Protein AF-A0A7C3EB49-F1 (afdb_monomer)

Mean predicted aligned error: 18.33 Å

Secondary structure (DSSP, 8-state):
--------S---SSS--------------------------PPP--------------HHHHHHHHHH-EEEEETTSS-EEEE-TTSEEEEE-SS-EEEEEEEE-TTS-EEEEEE------PPPTT-----PPPPPPPEEEEEEEEEEETTEEEEE-TTT--EEEEEEP-

Structure (mmCIF, N/CA/C/O backbone):
data_AF-A0A7C3EB49-F1
#
_entry.id   AF-A0A7C3EB49-F1
#
loop_
_atom_site.group_PDB
_atom_site.id
_atom_site.type_symbol
_atom_site.label_atom_id
_atom_site.label_alt_id
_atom_site.label_comp_id
_atom_site.label_asym_id
_atom_site.label_entity_id
_atom_site.label_seq_id
_atom_site.pdbx_PDB_ins_code
_atom_site.Cartn_x
_atom_site.Cartn_y
_atom_site.Cartn_z
_atom_site.occupancy
_atom_site.B_iso_or_equiv
_atom_site.auth_seq_id
_atom_site.auth_comp_id
_atom_site.auth_asym_id
_atom_site.auth_atom_id
_atom_site.pdbx_PDB_model_num
ATOM 1 N N . MET A 1 1 ? -45.582 32.082 -0.709 1.00 40.25 1 MET A N 1
ATOM 2 C CA . MET A 1 1 ? -46.425 31.626 0.420 1.00 40.25 1 MET A CA 1
ATOM 3 C C . MET A 1 1 ? -45.966 30.210 0.756 1.00 40.25 1 MET A C 1
ATOM 5 O O . MET A 1 1 ? -46.090 29.347 -0.095 1.00 40.25 1 MET A O 1
ATOM 9 N N . ILE A 1 2 ? -45.042 30.057 1.713 1.00 38.47 2 ILE A N 1
ATOM 10 C CA . ILE A 1 2 ? -45.310 29.710 3.130 1.00 38.47 2 ILE A CA 1
ATOM 11 C C . ILE A 1 2 ? -46.054 28.364 3.190 1.00 38.47 2 ILE A C 1
ATOM 13 O O . ILE A 1 2 ? -47.211 28.296 2.808 1.00 38.47 2 ILE A O 1
ATOM 17 N N . SER A 1 3 ? -45.332 27.259 3.393 1.00 40.34 3 SER A N 1
ATOM 18 C CA . SER A 1 3 ? -44.980 26.668 4.701 1.00 40.34 3 SER A CA 1
ATOM 19 C C . SER A 1 3 ? -46.144 25.889 5.315 1.00 40.34 3 SER A C 1
ATOM 21 O O . SER A 1 3 ? -47.193 26.472 5.549 1.00 40.34 3 SER A O 1
ATOM 23 N N . CYS A 1 4 ? -45.920 24.590 5.552 1.00 50.38 4 CYS A N 1
ATOM 24 C CA . CYS A 1 4 ? -46.442 23.760 6.653 1.00 50.38 4 CYS A CA 1
ATOM 25 C C . CYS A 1 4 ? -46.019 22.300 6.375 1.00 50.38 4 CYS A C 1
ATOM 27 O O . CYS A 1 4 ? -46.587 21.628 5.526 1.00 50.38 4 CYS A O 1
ATOM 29 N N . TRP A 1 5 ? -44.856 21.859 6.860 1.00 45.06 5 TRP A N 1
AT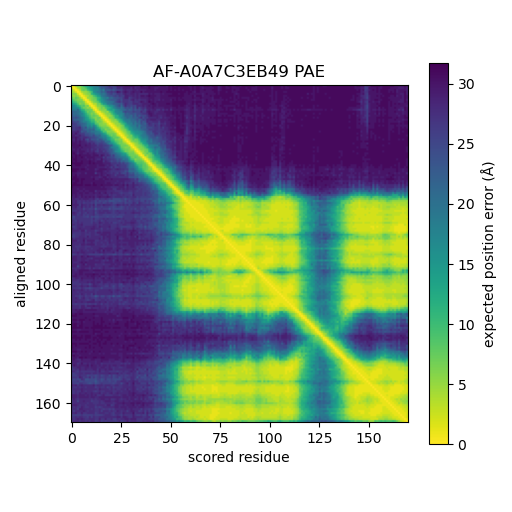OM 30 C CA . TRP A 1 5 ? -44.691 21.175 8.154 1.00 45.06 5 TRP A CA 1
ATOM 31 C C . TRP A 1 5 ? -45.423 19.829 8.270 1.00 45.06 5 TRP A C 1
ATOM 33 O O . TRP A 1 5 ? -46.631 19.789 8.476 1.00 45.06 5 TRP A O 1
ATOM 43 N N . ARG A 1 6 ? -44.641 18.740 8.293 1.00 50.28 6 ARG A N 1
ATOM 44 C CA . ARG A 1 6 ? -44.509 17.792 9.424 1.00 50.28 6 ARG A CA 1
ATOM 45 C C . ARG A 1 6 ? -43.397 16.787 9.064 1.00 50.28 6 ARG A C 1
ATOM 47 O O . ARG A 1 6 ? -43.504 16.126 8.046 1.00 50.28 6 ARG A O 1
ATOM 54 N N . HIS A 1 7 ? -42.202 16.837 9.659 1.00 46.53 7 HIS A N 1
ATOM 55 C CA . HIS A 1 7 ? -41.823 16.511 11.045 1.00 46.53 7 HIS A CA 1
ATOM 56 C C . HIS A 1 7 ? -41.870 14.991 11.296 1.00 46.53 7 HIS A C 1
ATOM 58 O O . HIS A 1 7 ? -42.899 14.376 11.032 1.00 46.53 7 HIS A O 1
ATOM 64 N N . TRP A 1 8 ? -40.780 14.480 11.893 1.00 47.88 8 TRP A N 1
ATOM 65 C CA . TRP A 1 8 ? -40.519 13.152 12.490 1.00 47.88 8 TRP A CA 1
ATOM 66 C C . TRP A 1 8 ? -39.494 12.261 11.758 1.00 47.88 8 TRP A C 1
ATOM 68 O O . TRP A 1 8 ? -39.527 12.120 10.545 1.00 47.88 8 TRP A O 1
ATOM 78 N N . ILE A 1 9 ? -38.629 11.630 12.571 1.00 55.31 9 ILE A N 1
ATOM 79 C CA . ILE A 1 9 ? -37.433 10.800 12.290 1.00 55.31 9 ILE A CA 1
ATOM 80 C C . ILE A 1 9 ? -36.141 11.642 12.234 1.00 55.31 9 ILE A C 1
ATOM 82 O O . ILE A 1 9 ? -35.824 12.254 11.229 1.00 55.31 9 ILE A O 1
ATOM 86 N N . GLY A 1 10 ? -35.306 11.740 13.265 1.00 42.97 10 GLY A N 1
ATOM 87 C CA . GLY A 1 10 ? -35.242 11.034 14.538 1.00 42.97 10 GLY A CA 1
ATOM 88 C C . GLY A 1 10 ? -33.899 11.371 15.191 1.00 42.97 10 GLY A C 1
ATOM 89 O O . GLY A 1 10 ? -32.851 10.901 14.757 1.00 42.97 10 GLY A O 1
ATOM 90 N N . TYR A 1 11 ? -33.944 12.212 16.224 1.00 51.38 11 TYR A N 1
ATOM 91 C CA . TYR A 1 11 ? -32.846 12.488 17.148 1.00 51.38 11 TYR A CA 1
ATOM 92 C C . TYR A 1 11 ? -32.380 11.180 17.805 1.00 51.38 11 TYR A C 1
ATOM 94 O O . TYR A 1 11 ? -33.099 10.623 18.632 1.00 51.38 11 TYR A O 1
ATOM 102 N N . ARG A 1 12 ? -31.192 10.674 17.452 1.00 48.53 12 ARG A N 1
ATOM 103 C CA . ARG A 1 12 ? -30.616 9.475 18.092 1.00 48.53 12 ARG A CA 1
ATOM 104 C C . ARG A 1 12 ? -29.119 9.527 18.386 1.00 48.53 12 ARG A C 1
ATOM 106 O O . ARG A 1 12 ? -28.546 8.474 18.616 1.00 48.53 12 ARG A O 1
ATOM 113 N N . TRP A 1 13 ? -28.488 10.702 18.435 1.00 41.47 13 TRP A N 1
ATOM 114 C CA . TRP A 1 13 ? -27.074 10.802 18.834 1.00 41.47 13 TRP A CA 1
ATOM 115 C C . TRP A 1 13 ? -26.763 12.103 19.579 1.00 41.47 13 TRP A C 1
ATOM 117 O O . TRP A 1 13 ? -25.909 12.881 19.174 1.00 41.47 13 TRP A O 1
ATOM 127 N N . VAL A 1 14 ? -27.463 12.345 20.685 1.00 43.44 14 VAL A N 1
ATOM 128 C CA . VAL A 1 14 ? -26.968 13.224 21.752 1.00 43.44 14 VAL A CA 1
ATOM 129 C C . VAL A 1 14 ? -27.236 12.502 23.069 1.00 43.44 14 VAL A C 1
ATOM 131 O O . VAL A 1 14 ? -28.322 11.963 23.251 1.00 43.44 14 VAL A O 1
ATOM 134 N N . ALA A 1 15 ? -26.241 12.509 23.957 1.00 45.81 15 ALA A N 1
ATOM 135 C CA . ALA A 1 15 ? -26.250 11.978 25.325 1.00 45.81 15 ALA A CA 1
ATOM 136 C C . ALA A 1 15 ? -25.960 10.473 25.498 1.00 45.81 15 ALA A C 1
ATOM 138 O O . ALA A 1 15 ? -26.852 9.672 25.758 1.00 45.81 15 ALA A O 1
ATOM 139 N N . SER A 1 16 ? -24.674 10.106 25.448 1.00 43.66 16 SER A N 1
ATOM 140 C CA . SER A 1 16 ? -24.056 9.171 26.413 1.00 43.66 16 SER A CA 1
ATOM 141 C C . SER A 1 16 ? -22.572 8.984 26.105 1.00 43.66 16 SER A C 1
ATOM 143 O O . SER A 1 16 ? -22.228 8.131 25.299 1.00 43.66 16 SER A O 1
ATOM 145 N N . LEU A 1 17 ? -21.703 9.797 26.717 1.00 41.34 17 LEU A N 1
ATOM 146 C CA . LEU A 1 17 ? -20.298 9.468 27.034 1.00 41.34 17 LEU A CA 1
ATOM 147 C C . LEU A 1 17 ? -19.668 10.634 27.820 1.00 41.34 17 LEU A C 1
ATOM 149 O O . LEU A 1 17 ? -18.697 11.257 27.412 1.00 41.34 17 LEU A O 1
ATOM 153 N N . ALA A 1 18 ? -20.276 10.951 28.960 1.00 48.16 18 ALA A N 1
ATOM 154 C CA . ALA A 1 18 ? -19.709 11.826 29.979 1.00 48.16 18 ALA A CA 1
ATOM 155 C C . ALA A 1 18 ? -20.036 11.202 31.338 1.00 48.16 18 ALA A C 1
ATOM 157 O O . ALA A 1 18 ? -21.065 11.524 31.912 1.00 48.16 18 ALA A O 1
ATOM 158 N N . LEU A 1 19 ? -19.228 10.226 31.773 1.00 47.50 19 LEU A N 1
ATOM 159 C CA . LEU A 1 19 ? -19.175 9.690 33.144 1.00 47.50 19 LEU A CA 1
ATOM 160 C C . LEU A 1 19 ? -18.056 8.636 33.229 1.00 47.50 19 LEU A C 1
ATOM 162 O O . LEU A 1 19 ? -18.300 7.438 33.136 1.00 47.50 19 LEU A O 1
ATOM 166 N N . LEU A 1 20 ? -16.807 9.082 33.362 1.00 42.16 20 LEU A N 1
ATOM 167 C CA . LEU A 1 20 ? -15.708 8.241 33.862 1.00 42.16 20 LEU A CA 1
ATOM 168 C C . LEU A 1 20 ? -14.575 9.132 34.385 1.00 42.16 20 LEU A C 1
ATOM 170 O O . LEU A 1 20 ? -13.444 9.109 33.916 1.00 42.16 20 LEU A O 1
ATOM 174 N N . ALA A 1 21 ? -14.933 9.984 35.343 1.00 47.22 21 ALA A N 1
ATOM 175 C CA . ALA A 1 21 ? -14.011 10.871 36.041 1.00 47.22 21 ALA A CA 1
ATOM 176 C C . ALA A 1 21 ? -14.415 11.037 37.514 1.00 47.22 21 ALA A C 1
ATOM 178 O O . ALA A 1 21 ? -14.545 12.157 37.974 1.00 47.22 21 ALA A O 1
ATOM 179 N N . VAL A 1 22 ? -14.649 9.942 38.251 1.00 48.22 22 VAL A N 1
ATOM 180 C CA . VAL A 1 22 ? -14.698 9.943 39.729 1.00 48.22 22 VAL A CA 1
ATOM 181 C C . VAL A 1 22 ? -14.376 8.531 40.237 1.00 48.22 22 VAL A C 1
ATOM 183 O O . VAL A 1 22 ? -15.299 7.769 40.459 1.00 48.22 22 VAL A O 1
ATOM 186 N N . VAL A 1 23 ? -13.096 8.164 40.372 1.00 44.66 23 VAL A N 1
ATOM 187 C CA . VAL A 1 23 ? -12.558 7.346 41.490 1.00 44.66 23 VAL A CA 1
ATOM 188 C C . VAL A 1 23 ? -11.044 7.609 41.535 1.00 44.66 23 VAL A C 1
ATOM 190 O O . VAL A 1 23 ? -10.216 6.801 41.126 1.00 44.66 23 VAL A O 1
ATOM 193 N N . LEU A 1 24 ? -10.688 8.817 41.960 1.00 42.66 24 LEU A N 1
ATOM 194 C CA . LEU A 1 24 ? -9.383 9.115 42.539 1.00 42.66 24 LEU A CA 1
ATOM 195 C C . LEU A 1 24 ? -9.507 8.896 44.053 1.00 42.66 24 LEU A C 1
ATOM 197 O O . LEU A 1 24 ? -10.501 9.312 44.636 1.00 42.66 24 LEU A O 1
ATOM 201 N N . LEU A 1 25 ? -8.471 8.301 44.646 1.00 42.97 25 LEU A N 1
ATOM 202 C CA . LEU A 1 25 ? -8.017 8.496 46.029 1.00 42.97 25 LEU A CA 1
ATOM 203 C C . LEU A 1 25 ? -9.027 8.326 47.177 1.00 42.97 25 LEU A C 1
ATOM 205 O O . LEU A 1 25 ? -9.773 9.245 47.495 1.00 42.97 25 LEU A O 1
ATOM 209 N N . ALA A 1 26 ? -8.899 7.206 47.891 1.00 40.12 26 ALA A N 1
ATOM 210 C CA . ALA A 1 26 ? -9.204 6.996 49.317 1.00 40.12 26 ALA A CA 1
ATOM 211 C C . ALA A 1 26 ? -9.005 5.477 49.561 1.00 40.12 26 ALA A C 1
ATOM 213 O O . ALA A 1 26 ? -9.493 4.687 48.765 1.00 40.12 26 ALA A O 1
ATOM 214 N N . THR A 1 27 ? -8.285 4.922 50.536 1.00 46.72 27 THR A N 1
ATOM 215 C CA . THR A 1 27 ? -7.757 5.428 51.803 1.00 46.72 27 THR A CA 1
ATOM 216 C C . THR A 1 27 ? -6.724 4.420 52.317 1.00 46.72 27 THR A C 1
ATOM 218 O O . THR A 1 27 ? -6.833 3.215 52.093 1.00 46.72 27 THR A O 1
ATOM 221 N N . GLU A 1 28 ? -5.750 4.940 53.046 1.00 51.28 28 GLU A N 1
ATOM 222 C CA . GLU A 1 28 ? -4.741 4.246 53.836 1.00 51.28 28 GLU A CA 1
ATOM 223 C C . GLU A 1 28 ? -5.342 3.480 55.033 1.00 51.28 28 GLU A C 1
ATOM 225 O O . GLU A 1 28 ? -6.309 3.938 55.643 1.00 51.28 28 GLU A O 1
ATOM 230 N N . ARG A 1 29 ? -4.730 2.336 55.377 1.00 43.66 29 ARG A N 1
ATOM 231 C CA . ARG A 1 29 ? -4.680 1.606 56.674 1.00 43.66 29 ARG A CA 1
ATOM 232 C C . ARG A 1 29 ? -4.174 0.196 56.334 1.00 43.66 29 ARG A C 1
ATOM 234 O O . ARG A 1 29 ? -4.730 -0.434 55.452 1.00 43.66 29 ARG A O 1
ATOM 241 N N . GLY A 1 30 ? -3.148 -0.406 56.917 1.00 34.78 30 GLY A N 1
ATOM 242 C CA . GLY A 1 30 ? -2.408 -0.175 58.146 1.00 34.78 30 GLY A CA 1
ATOM 243 C C . GLY A 1 30 ? -2.002 -1.560 58.675 1.00 34.78 30 GLY A C 1
ATOM 244 O O . GLY A 1 30 ? -2.873 -2.394 58.874 1.00 34.78 30 GLY A O 1
ATOM 245 N N . ALA A 1 31 ? -0.694 -1.758 58.870 1.00 38.50 31 ALA A N 1
ATOM 246 C CA . ALA A 1 31 ? -0.014 -2.726 59.745 1.00 38.50 31 ALA A CA 1
ATOM 247 C C . ALA A 1 31 ? -0.309 -4.244 59.638 1.00 38.50 31 ALA A C 1
ATOM 249 O O . ALA A 1 31 ? -1.379 -4.725 59.988 1.00 38.50 31 ALA A O 1
ATOM 250 N N . THR A 1 32 ? 0.740 -5.033 59.383 1.00 42.19 32 THR A N 1
ATOM 251 C CA . THR A 1 32 ? 1.356 -5.902 60.413 1.00 42.19 32 THR A CA 1
ATOM 252 C C . THR A 1 32 ? 2.704 -6.445 59.935 1.00 42.19 32 THR A C 1
ATOM 254 O O . THR A 1 32 ? 2.935 -6.664 58.750 1.00 42.19 32 THR A O 1
ATOM 257 N N . ALA A 1 33 ? 3.620 -6.542 60.892 1.00 43.28 33 ALA A N 1
ATOM 258 C CA . ALA A 1 33 ? 5.013 -6.925 60.752 1.00 43.28 33 ALA A CA 1
ATOM 259 C C . ALA A 1 33 ? 5.182 -8.434 60.529 1.00 43.28 33 ALA A C 1
ATOM 261 O O . ALA A 1 33 ? 4.394 -9.202 61.060 1.00 43.28 33 ALA A O 1
ATOM 262 N N . GLU A 1 34 ? 6.284 -8.853 59.902 1.00 36.94 34 GLU A N 1
ATOM 263 C CA . GLU A 1 34 ? 7.246 -9.692 60.622 1.00 36.94 34 GLU A CA 1
ATOM 264 C C . GLU A 1 34 ? 8.627 -9.718 59.960 1.00 36.94 34 GLU A C 1
ATOM 266 O O . GLU A 1 34 ? 8.805 -9.608 58.749 1.00 36.94 34 GLU A O 1
ATOM 271 N N . ASN A 1 35 ? 9.611 -9.812 60.841 1.00 41.62 35 ASN A N 1
ATOM 272 C CA . ASN A 1 35 ? 11.041 -9.815 60.627 1.00 41.62 35 ASN A CA 1
ATOM 273 C C . ASN A 1 35 ? 11.503 -11.267 60.501 1.00 41.62 35 ASN A C 1
ATOM 275 O O . ASN A 1 35 ? 11.449 -11.990 61.489 1.00 41.62 35 ASN A O 1
ATOM 279 N N . VAL A 1 36 ? 12.023 -11.676 59.341 1.00 41.06 36 VAL A N 1
ATOM 280 C CA . VAL A 1 36 ? 12.907 -12.846 59.274 1.00 41.06 36 VAL A CA 1
ATOM 281 C C . VAL A 1 36 ? 14.098 -12.536 58.379 1.00 41.06 36 VAL A C 1
ATOM 283 O O . VAL A 1 36 ? 14.069 -12.634 57.154 1.00 41.06 36 VAL A O 1
ATOM 286 N N . LYS A 1 37 ? 15.196 -12.190 59.045 1.00 41.91 37 LYS A N 1
ATOM 287 C CA . LYS A 1 37 ? 16.558 -12.345 58.547 1.00 41.91 37 LYS A CA 1
ATOM 288 C C . LYS A 1 37 ? 16.789 -13.830 58.246 1.00 41.91 37 LYS A C 1
ATOM 290 O O . LYS A 1 37 ? 16.826 -14.645 59.163 1.00 41.91 37 LYS A O 1
ATOM 295 N N . SER A 1 38 ? 16.986 -14.193 56.983 1.00 41.62 38 SER A N 1
ATOM 296 C CA . SER A 1 38 ? 17.625 -15.462 56.639 1.00 41.62 38 SER A CA 1
ATOM 297 C C . SER A 1 38 ? 18.583 -15.307 55.472 1.00 41.62 38 SER A C 1
ATOM 299 O O . SER A 1 38 ? 18.386 -14.560 54.520 1.00 41.62 38 SER A O 1
ATOM 301 N N . ARG A 1 39 ? 19.710 -15.958 55.691 1.00 45.19 39 ARG A N 1
ATOM 302 C CA . ARG A 1 39 ? 21.017 -15.818 55.082 1.00 45.19 39 ARG A CA 1
ATOM 303 C C . ARG A 1 39 ? 21.145 -16.895 54.013 1.00 45.19 39 ARG A C 1
ATOM 305 O O . ARG A 1 39 ? 20.881 -18.051 54.311 1.00 45.19 39 ARG A O 1
ATOM 312 N N . GLY A 1 40 ? 21.673 -16.524 52.851 1.00 38.34 40 GLY A N 1
ATOM 313 C CA . GLY A 1 40 ? 22.333 -17.461 51.943 1.00 38.34 40 GLY A CA 1
ATOM 314 C C . GLY A 1 40 ? 21.431 -18.118 50.902 1.00 38.34 40 GLY A C 1
ATOM 315 O O . GLY A 1 40 ? 20.424 -18.737 51.216 1.00 38.34 40 GLY A O 1
ATOM 316 N N . GLY A 1 41 ? 21.868 -18.013 49.649 1.00 33.16 41 GLY A N 1
ATOM 317 C CA . GLY A 1 41 ? 21.321 -18.758 48.523 1.00 33.16 41 GLY A CA 1
ATOM 318 C C . GLY A 1 41 ? 21.254 -17.889 47.280 1.00 33.16 41 GLY A C 1
ATOM 319 O O . GLY A 1 41 ? 20.225 -17.278 47.021 1.00 33.16 41 GLY A O 1
ATOM 320 N N . ASN A 1 42 ? 22.351 -17.830 46.518 1.00 48.91 42 ASN A N 1
ATOM 321 C CA . ASN A 1 42 ? 22.296 -17.410 45.117 1.00 48.91 42 ASN A CA 1
ATOM 322 C C . ASN A 1 42 ? 21.214 -18.250 44.416 1.00 48.91 42 ASN A C 1
ATOM 324 O O . ASN A 1 42 ? 21.359 -19.476 44.392 1.00 48.91 42 ASN A O 1
ATOM 328 N N . PRO A 1 43 ? 20.141 -17.659 43.865 1.00 50.38 43 PRO A N 1
ATOM 329 C CA . PRO A 1 43 ? 19.265 -18.416 42.991 1.00 50.38 43 PRO A CA 1
ATOM 330 C C . PRO A 1 43 ? 20.052 -18.744 41.710 1.00 50.38 43 PRO A C 1
ATOM 332 O O . PRO A 1 43 ? 20.715 -17.855 41.168 1.00 50.38 43 PRO A O 1
ATOM 335 N N . PRO A 1 44 ? 20.030 -20.001 41.233 1.00 47.12 44 PRO A N 1
ATOM 336 C CA . PRO A 1 44 ? 20.717 -20.367 40.005 1.00 47.12 44 PRO A CA 1
ATOM 337 C C . PRO A 1 44 ? 20.116 -19.576 38.844 1.00 47.12 44 PRO A C 1
ATOM 339 O O . PRO A 1 44 ? 18.899 -19.369 38.791 1.00 47.12 44 PRO A O 1
ATOM 342 N N . GLU A 1 45 ? 20.985 -19.127 37.937 1.00 46.56 45 GLU A N 1
ATOM 343 C CA . GLU A 1 45 ? 20.622 -18.525 36.659 1.00 46.56 45 GLU A CA 1
ATOM 344 C C . GLU A 1 45 ? 19.497 -19.332 36.006 1.00 46.56 45 GLU A C 1
ATOM 346 O O . GLU A 1 45 ? 19.706 -20.404 35.440 1.00 46.56 45 GLU A O 1
ATOM 351 N N . LYS A 1 46 ? 18.274 -18.796 36.052 1.00 39.31 46 LYS A N 1
ATOM 352 C CA . LYS A 1 46 ? 17.294 -19.117 35.027 1.00 39.31 46 LYS A CA 1
ATOM 353 C C . LYS A 1 46 ? 17.792 -18.422 33.773 1.00 39.31 46 LYS A C 1
ATOM 355 O O . LYS A 1 46 ? 17.546 -17.229 33.589 1.00 39.31 46 LYS A O 1
ATOM 360 N N . SER A 1 47 ? 18.489 -19.181 32.932 1.00 48.62 47 SER A N 1
ATOM 361 C CA . SER A 1 47 ? 18.568 -18.938 31.498 1.00 48.62 47 SER A CA 1
ATOM 362 C C . SER A 1 47 ? 17.135 -18.790 30.998 1.00 48.62 47 SER A C 1
ATOM 364 O O . SER A 1 47 ? 16.430 -19.758 30.715 1.00 48.62 47 SER A O 1
ATOM 366 N N . SER A 1 48 ? 16.659 -17.552 31.020 1.00 45.78 48 SER A N 1
ATOM 367 C CA . SER A 1 48 ? 15.410 -17.171 30.404 1.00 45.78 48 SER A CA 1
ATOM 368 C C . SER A 1 48 ? 15.699 -17.256 28.918 1.00 45.78 48 SER A C 1
ATOM 370 O O . SER A 1 48 ? 16.227 -16.312 28.327 1.00 45.78 48 SER A O 1
ATOM 372 N N . ASP A 1 49 ? 15.435 -18.431 28.345 1.00 44.94 49 ASP A N 1
ATOM 373 C CA . ASP A 1 49 ? 15.126 -18.568 26.935 1.00 44.94 49 ASP A CA 1
ATOM 374 C C . ASP A 1 49 ? 14.107 -17.472 26.641 1.00 44.94 49 ASP A C 1
ATOM 376 O O . ASP A 1 49 ? 12.914 -17.588 26.939 1.00 44.94 49 ASP A O 1
ATOM 380 N N . LYS A 1 50 ? 14.598 -16.345 26.116 1.00 45.97 50 LYS A N 1
ATOM 381 C CA . LYS A 1 50 ? 13.779 -15.363 25.425 1.00 45.97 50 LYS A CA 1
ATOM 382 C C . LYS A 1 50 ? 13.279 -16.091 24.187 1.00 45.97 50 LYS A C 1
ATOM 384 O O . LYS A 1 50 ? 13.779 -15.887 23.086 1.00 45.97 50 LYS A O 1
ATOM 389 N N . VAL A 1 51 ? 12.276 -16.946 24.385 1.00 46.19 51 VAL A N 1
ATOM 390 C CA . VAL A 1 51 ? 11.309 -17.304 23.364 1.00 46.19 51 VAL A CA 1
ATOM 391 C C . VAL A 1 51 ? 10.890 -15.962 22.802 1.00 46.19 51 VAL A C 1
ATOM 393 O O . VAL A 1 51 ? 10.295 -15.151 23.516 1.00 46.19 51 VAL A O 1
ATOM 396 N N . ALA A 1 52 ? 11.345 -15.679 21.583 1.00 46.44 52 ALA A N 1
ATOM 397 C CA . ALA A 1 52 ? 11.035 -14.459 20.872 1.00 46.44 52 ALA A CA 1
ATOM 398 C C . ALA A 1 52 ? 9.513 -14.385 20.811 1.00 46.44 52 ALA A C 1
ATOM 400 O O . ALA A 1 52 ? 8.881 -15.065 20.004 1.00 46.44 52 ALA A O 1
ATOM 401 N N . ALA A 1 53 ? 8.925 -13.647 21.755 1.00 59.69 53 ALA A N 1
ATOM 402 C CA . ALA A 1 53 ? 7.497 -13.462 21.836 1.00 59.69 53 ALA A CA 1
ATOM 403 C C . ALA A 1 53 ? 7.100 -12.908 20.478 1.00 59.69 53 ALA A C 1
ATOM 405 O O . ALA A 1 53 ? 7.533 -11.813 20.116 1.00 59.69 53 ALA A O 1
ATOM 406 N N . THR A 1 54 ? 6.367 -13.704 19.699 1.00 52.03 54 THR A N 1
ATOM 407 C CA . THR A 1 54 ? 5.904 -13.303 18.376 1.00 52.03 54 THR A CA 1
ATOM 408 C C . THR A 1 54 ? 5.249 -11.940 18.563 1.00 52.03 54 THR A C 1
ATOM 410 O O . THR A 1 54 ? 4.307 -11.851 19.363 1.00 52.03 54 THR A O 1
ATOM 413 N N . PRO A 1 55 ? 5.776 -10.860 17.956 1.00 60.06 55 PRO A N 1
ATOM 414 C CA . PRO A 1 55 ? 5.296 -9.525 18.254 1.00 60.06 55 PRO A CA 1
ATOM 415 C C . PRO A 1 55 ? 3.822 -9.476 17.862 1.00 60.06 55 PRO A C 1
ATOM 417 O O . PRO A 1 55 ? 3.463 -9.560 16.688 1.00 60.06 55 PRO A O 1
ATOM 420 N N . LYS A 1 56 ? 2.944 -9.432 18.870 1.00 79.12 56 LYS A N 1
ATOM 421 C CA . LYS A 1 56 ? 1.504 -9.340 18.649 1.00 79.12 56 LYS A CA 1
ATOM 422 C C . LYS A 1 56 ? 1.263 -8.028 17.915 1.00 79.12 56 LYS A C 1
ATOM 424 O O . LYS A 1 56 ? 1.466 -6.965 18.495 1.00 79.12 56 LYS A O 1
ATOM 429 N N . LEU A 1 57 ? 0.823 -8.118 16.658 1.00 79.25 57 LEU A N 1
ATOM 430 C CA . LEU A 1 57 ? 0.437 -6.947 15.874 1.00 79.25 57 LEU A CA 1
ATOM 431 C C . LEU A 1 57 ? -0.538 -6.087 16.688 1.00 79.25 57 LEU A C 1
ATOM 433 O O . LEU A 1 57 ? -1.520 -6.606 17.241 1.00 79.25 57 LEU A O 1
ATOM 437 N N . SER A 1 58 ? -0.262 -4.786 16.754 1.00 86.44 58 SER A N 1
ATOM 438 C CA . SER A 1 58 ? -1.099 -3.805 17.436 1.00 86.44 58 SER A CA 1
ATOM 439 C C . SER A 1 58 ? -2.505 -3.774 16.823 1.00 86.44 58 SER A C 1
ATOM 441 O O . SER A 1 58 ? -2.725 -4.187 15.679 1.00 86.44 58 SER A O 1
ATOM 443 N N . ALA A 1 59 ? -3.491 -3.278 17.575 1.00 88.19 59 ALA A N 1
ATOM 444 C CA . ALA A 1 59 ? -4.858 -3.143 17.064 1.00 88.19 59 ALA A CA 1
ATOM 445 C C . ALA A 1 59 ? -4.904 -2.284 15.784 1.00 88.19 59 ALA A C 1
ATOM 447 O O . ALA A 1 59 ? -5.602 -2.629 14.828 1.00 88.19 59 ALA A O 1
ATOM 448 N N . THR A 1 60 ? -4.101 -1.215 15.741 1.00 89.31 60 THR A N 1
ATOM 449 C CA . THR A 1 60 ? -3.941 -0.341 14.572 1.00 89.31 60 THR A CA 1
ATOM 450 C C . THR A 1 60 ? -3.352 -1.096 13.384 1.00 89.31 60 THR A C 1
ATOM 452 O O . THR A 1 60 ? -3.930 -1.046 12.300 1.00 89.31 60 THR A O 1
ATOM 455 N N . GLN A 1 61 ? -2.269 -1.858 13.588 1.00 90.44 61 GLN A N 1
ATOM 456 C CA . GLN A 1 61 ? -1.646 -2.667 12.533 1.00 90.44 61 GLN A CA 1
ATOM 457 C C . GLN A 1 61 ? -2.643 -3.647 11.919 1.00 90.44 61 GLN A C 1
ATOM 459 O O . GLN A 1 61 ? -2.811 -3.673 10.704 1.00 90.44 61 GLN A O 1
ATOM 464 N N . LYS A 1 62 ? -3.369 -4.399 12.755 1.00 90.56 62 LYS A N 1
ATOM 465 C CA . LYS A 1 62 ? -4.376 -5.365 12.289 1.00 90.56 62 LYS A CA 1
ATOM 466 C C . LYS A 1 62 ? -5.500 -4.694 11.502 1.00 90.56 62 LYS A C 1
ATOM 468 O O . LYS A 1 62 ? -5.939 -5.227 10.484 1.00 90.56 62 LYS A O 1
ATOM 473 N N . LYS A 1 63 ? -5.967 -3.526 11.962 1.00 91.62 63 LYS A N 1
ATOM 474 C CA . LYS A 1 63 ? -7.020 -2.755 11.287 1.00 91.62 63 LYS A CA 1
ATOM 475 C C . LYS A 1 63 ? -6.567 -2.290 9.904 1.00 91.62 63 LYS A C 1
ATOM 477 O O . LYS A 1 63 ? -7.296 -2.502 8.938 1.00 91.62 63 LYS A O 1
ATOM 482 N N . VAL A 1 64 ? -5.380 -1.688 9.811 1.00 92.81 64 VAL A N 1
ATOM 483 C CA . VAL A 1 64 ? -4.818 -1.210 8.539 1.00 92.81 64 VAL A CA 1
ATOM 484 C C . VAL A 1 64 ? -4.551 -2.384 7.607 1.00 92.81 64 VAL A C 1
ATOM 486 O O . VAL A 1 64 ? -5.034 -2.358 6.480 1.00 92.81 64 VAL A O 1
ATOM 489 N N . GLN A 1 65 ? -3.881 -3.437 8.092 1.00 91.81 65 GLN A N 1
ATOM 490 C CA . GLN A 1 65 ? -3.566 -4.628 7.306 1.00 91.81 65 GLN A CA 1
ATOM 491 C C . GLN A 1 65 ? -4.828 -5.213 6.678 1.00 91.81 65 GLN A C 1
ATOM 493 O O . GLN A 1 65 ? -4.869 -5.367 5.467 1.00 91.81 65 GLN A O 1
ATOM 498 N N . LYS A 1 66 ? -5.889 -5.446 7.463 1.00 93.25 66 LYS A N 1
ATOM 499 C CA . LYS A 1 66 ? -7.163 -5.970 6.946 1.00 93.25 66 LYS A CA 1
ATOM 500 C C . LYS A 1 66 ? -7.806 -5.047 5.904 1.00 93.25 66 LYS A C 1
ATOM 502 O O . LYS A 1 66 ? -8.405 -5.540 4.953 1.00 93.25 66 LYS A O 1
ATOM 507 N N . ALA A 1 67 ? -7.716 -3.732 6.090 1.00 93.38 67 ALA A N 1
ATOM 508 C CA . ALA A 1 67 ? -8.359 -2.761 5.210 1.00 93.38 67 ALA A CA 1
ATOM 509 C C . ALA A 1 67 ? -7.644 -2.613 3.854 1.00 93.38 67 ALA A C 1
ATOM 511 O O . ALA A 1 67 ? -8.316 -2.466 2.832 1.00 93.38 67 ALA A O 1
ATOM 512 N 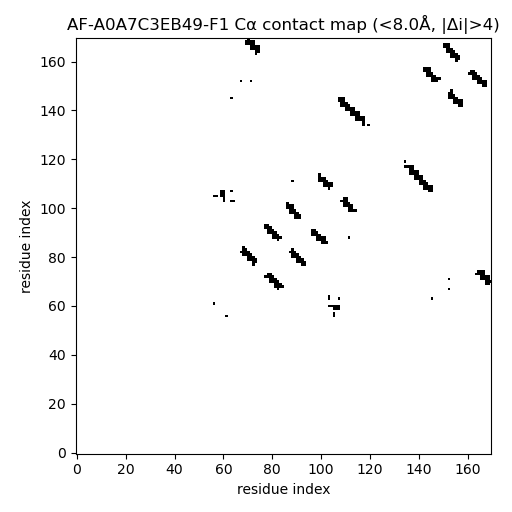N . ILE A 1 68 ? -6.307 -2.691 3.824 1.00 95.00 68 ILE A N 1
ATOM 513 C CA . ILE A 1 68 ? -5.536 -2.555 2.576 1.00 95.00 68 ILE A CA 1
ATOM 514 C C . ILE A 1 68 ? -5.580 -3.804 1.690 1.00 95.00 68 ILE A C 1
ATOM 516 O O . ILE A 1 68 ? -5.330 -3.673 0.498 1.00 95.00 68 ILE A O 1
ATOM 520 N N . LEU A 1 69 ? -5.897 -4.991 2.224 1.00 95.50 69 LEU A N 1
ATOM 521 C CA . LEU A 1 69 ? -5.906 -6.235 1.439 1.00 95.50 69 LEU A CA 1
ATOM 522 C C . LEU A 1 69 ? -6.785 -6.120 0.197 1.00 95.50 69 LEU A C 1
ATOM 524 O O . LEU A 1 69 ? -7.903 -5.615 0.294 1.00 95.50 69 LEU A O 1
ATOM 528 N N . GLY A 1 70 ? -6.325 -6.670 -0.922 1.00 95.25 70 GLY A N 1
ATOM 529 C CA . GLY A 1 70 ? -7.035 -6.690 -2.199 1.00 95.25 70 GLY A CA 1
ATOM 530 C C . GLY A 1 70 ? -6.362 -5.844 -3.276 1.00 95.25 70 GLY A C 1
ATOM 531 O O . GLY A 1 70 ? -5.230 -5.386 -3.112 1.00 95.25 70 GLY A O 1
ATOM 532 N N . ARG A 1 71 ? -7.079 -5.671 -4.389 1.00 96.50 71 ARG A N 1
ATOM 533 C CA . ARG A 1 71 ? -6.618 -4.947 -5.576 1.00 96.50 71 ARG A CA 1
ATOM 534 C C . ARG A 1 71 ? -7.114 -3.504 -5.583 1.00 96.50 71 ARG A C 1
ATOM 536 O O . ARG A 1 71 ? -8.249 -3.214 -5.195 1.00 96.50 71 ARG A O 1
ATOM 543 N N . TRP A 1 72 ? -6.264 -2.614 -6.066 1.00 97.19 72 TRP A N 1
ATOM 544 C CA . TRP A 1 72 ? -6.471 -1.175 -6.098 1.00 97.19 72 TRP A CA 1
ATOM 545 C C . TRP A 1 72 ? -5.937 -0.610 -7.411 1.00 97.19 72 TRP A C 1
ATOM 547 O O . TRP A 1 72 ? -4.899 -1.058 -7.877 1.00 97.19 72 TRP A O 1
ATOM 557 N N . LYS A 1 73 ? -6.612 0.385 -7.984 1.00 96.12 73 LYS A N 1
ATOM 558 C CA . LYS A 1 73 ? -6.177 1.090 -9.198 1.00 96.12 73 LYS A CA 1
ATOM 559 C C . LYS A 1 73 ? -5.996 2.570 -8.904 1.00 96.12 73 LYS A C 1
ATOM 561 O O . LYS A 1 73 ? -6.864 3.157 -8.256 1.00 96.12 73 LYS A O 1
ATOM 566 N N . LEU A 1 74 ? -4.882 3.150 -9.337 1.00 95.38 74 LEU A N 1
ATOM 567 C CA . LEU A 1 74 ? -4.598 4.577 -9.180 1.00 95.38 74 LEU A CA 1
ATOM 568 C C . LEU A 1 74 ? -5.649 5.391 -9.960 1.00 95.38 74 LEU A C 1
ATOM 570 O O . LEU A 1 74 ? -6.056 4.989 -11.045 1.00 95.38 74 LEU A O 1
ATOM 574 N N . GLU A 1 75 ? -6.159 6.487 -9.392 1.00 92.69 75 GLU A N 1
ATOM 575 C CA . GLU A 1 75 ? -7.234 7.267 -10.037 1.00 92.69 75 GLU A CA 1
ATOM 576 C C . GLU A 1 75 ? -6.781 7.890 -11.369 1.00 92.69 75 GLU A C 1
ATOM 578 O O . GLU A 1 75 ? -7.539 7.864 -12.337 1.00 92.69 75 GLU A O 1
ATOM 583 N N . ASP A 1 76 ? -5.531 8.352 -11.436 1.00 88.88 76 ASP A N 1
ATOM 584 C CA . ASP A 1 76 ? -4.977 9.095 -12.577 1.00 88.88 76 ASP A CA 1
ATOM 585 C C . ASP A 1 76 ? -4.100 8.237 -13.514 1.00 88.88 76 ASP A C 1
ATOM 587 O O . ASP A 1 76 ? -3.379 8.774 -14.355 1.00 88.88 76 ASP A O 1
ATOM 591 N N . SER A 1 77 ? -4.099 6.908 -13.354 1.00 89.62 77 SER A N 1
ATOM 592 C CA . SER A 1 77 ? -3.219 6.002 -14.106 1.00 89.62 77 SER A CA 1
ATOM 593 C C . SER A 1 77 ? -3.830 4.609 -14.291 1.00 89.62 77 SER A C 1
ATOM 595 O O . SER A 1 77 ? -4.760 4.201 -13.596 1.00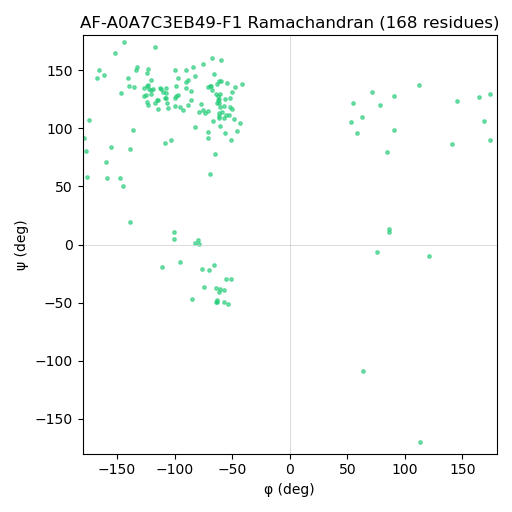 89.62 77 SER A O 1
ATOM 597 N N . GLU A 1 78 ? -3.255 3.840 -15.213 1.00 88.81 78 GLU A N 1
ATOM 598 C CA . GLU A 1 78 ? -3.507 2.402 -15.349 1.00 88.81 78 GLU A CA 1
ATOM 599 C C . GLU A 1 78 ? -2.718 1.566 -14.325 1.00 88.81 78 GLU A C 1
ATOM 601 O O . GLU A 1 78 ? -2.794 0.341 -14.342 1.00 88.81 78 GLU A O 1
ATOM 606 N N . ASP A 1 79 ? -1.984 2.215 -13.418 1.00 91.69 79 ASP A N 1
ATOM 607 C CA . ASP A 1 79 ? -1.220 1.533 -12.379 1.00 91.69 79 ASP A CA 1
ATOM 608 C C . ASP A 1 79 ? -2.136 0.853 -11.347 1.00 91.69 79 ASP A C 1
ATOM 610 O O . ASP A 1 79 ? -3.100 1.438 -10.834 1.00 91.69 79 ASP A O 1
ATOM 614 N N . GLU A 1 80 ? -1.789 -0.379 -10.985 1.00 94.62 80 GLU A N 1
ATOM 615 C CA . GLU A 1 80 ? -2.520 -1.205 -10.029 1.00 94.62 80 GLU A CA 1
ATOM 616 C C . GLU A 1 80 ? -1.625 -1.664 -8.879 1.00 94.62 80 GLU A C 1
ATOM 618 O O . GLU A 1 80 ? -0.438 -1.936 -9.047 1.00 94.62 80 GLU A O 1
ATOM 623 N N . LEU A 1 81 ? -2.217 -1.801 -7.696 1.00 94.69 81 LEU A N 1
ATOM 624 C CA . LEU A 1 81 ? -1.587 -2.360 -6.508 1.00 94.69 81 LEU A CA 1
ATOM 625 C C . LEU A 1 81 ? -2.411 -3.539 -5.994 1.00 94.69 81 LEU A C 1
ATOM 627 O O . LEU A 1 81 ? -3.633 -3.452 -5.882 1.00 94.69 81 LEU A O 1
ATOM 631 N N . GLU A 1 82 ? -1.750 -4.616 -5.596 1.00 95.94 82 GLU A N 1
ATOM 632 C CA . GLU A 1 82 ? -2.362 -5.752 -4.915 1.00 95.94 82 GLU A CA 1
ATOM 633 C C . GLU A 1 82 ? -1.648 -5.999 -3.585 1.00 95.94 82 GLU A C 1
ATOM 635 O O . GLU A 1 82 ? -0.440 -6.235 -3.549 1.00 95.94 82 GLU A O 1
ATOM 640 N N . PHE A 1 83 ? -2.406 -5.975 -2.488 1.00 95.50 83 PHE A N 1
ATOM 641 C CA . PHE A 1 83 ? -1.924 -6.371 -1.165 1.00 95.50 83 PHE A CA 1
ATOM 642 C C . PHE A 1 83 ? -2.497 -7.737 -0.802 1.00 95.50 83 PHE A C 1
ATOM 644 O O . PHE A 1 83 ? -3.717 -7.893 -0.663 1.00 95.50 83 PHE A O 1
ATOM 651 N N . ARG A 1 84 ? -1.618 -8.721 -0.624 1.00 94.62 84 ARG A N 1
ATOM 652 C CA . ARG A 1 84 ? -1.989 -10.105 -0.328 1.00 94.62 84 ARG A CA 1
ATOM 653 C C . ARG A 1 84 ? -1.862 -10.426 1.163 1.00 94.62 84 ARG A C 1
ATOM 655 O O . ARG A 1 84 ? -1.021 -9.860 1.858 1.00 94.62 84 ARG A O 1
ATOM 662 N N . PRO A 1 85 ? -2.688 -11.350 1.687 1.00 92.12 85 PRO A N 1
ATOM 663 C CA . PRO A 1 85 ? -2.686 -11.695 3.110 1.00 92.12 85 PRO A CA 1
ATOM 664 C C . PRO A 1 85 ? -1.394 -12.377 3.587 1.00 92.12 85 PRO A C 1
ATOM 666 O O . PRO A 1 85 ? -1.140 -12.403 4.788 1.00 92.12 85 PRO A O 1
ATOM 669 N N . ASP A 1 86 ? -0.582 -12.902 2.670 1.00 90.88 86 ASP A N 1
ATOM 670 C CA . ASP A 1 86 ? 0.731 -13.505 2.926 1.00 90.88 86 ASP A CA 1
ATOM 671 C C . ASP A 1 86 ? 1.858 -12.468 3.129 1.00 90.88 86 ASP A C 1
ATOM 673 O O . ASP A 1 86 ? 3.005 -12.846 3.367 1.00 90.88 86 ASP A O 1
ATOM 677 N N . GLY A 1 87 ? 1.546 -11.166 3.066 1.00 90.75 87 GLY A N 1
ATOM 678 C CA . GLY A 1 87 ? 2.525 -10.083 3.198 1.00 90.75 87 GLY A CA 1
ATOM 679 C C . GLY A 1 87 ? 3.216 -9.711 1.885 1.00 90.75 87 GLY A C 1
ATOM 680 O O . GLY A 1 87 ? 4.191 -8.958 1.900 1.00 90.75 87 GLY A O 1
ATOM 681 N N . VAL A 1 88 ? 2.727 -10.218 0.749 1.00 92.50 88 VAL A N 1
ATOM 682 C CA . VAL A 1 88 ? 3.222 -9.861 -0.583 1.00 92.50 88 VAL A CA 1
ATOM 683 C C . VAL A 1 88 ? 2.458 -8.658 -1.138 1.00 92.50 88 VAL A C 1
ATOM 685 O O . VAL A 1 88 ? 1.232 -8.567 -1.073 1.00 92.50 88 VAL A O 1
ATOM 688 N N . PHE A 1 89 ? 3.209 -7.721 -1.698 1.00 93.44 89 PHE A N 1
ATOM 689 C CA . PHE A 1 89 ? 2.742 -6.572 -2.454 1.00 93.44 89 PHE A CA 1
ATOM 690 C C . PHE A 1 89 ? 3.114 -6.758 -3.922 1.00 93.44 89 PHE A C 1
ATOM 692 O O . PHE A 1 89 ? 4.272 -7.037 -4.236 1.00 93.44 89 PHE A O 1
ATOM 699 N N . VAL A 1 90 ? 2.148 -6.554 -4.812 1.00 92.56 90 VAL A N 1
ATOM 700 C CA . VAL A 1 90 ? 2.374 -6.506 -6.257 1.00 92.56 90 VAL A CA 1
ATOM 701 C C . VAL A 1 90 ? 2.006 -5.114 -6.749 1.00 92.56 90 VAL A C 1
ATOM 703 O O . VAL A 1 90 ? 0.880 -4.669 -6.550 1.00 92.56 90 VAL A O 1
ATOM 706 N N . GLY A 1 91 ? 2.953 -4.421 -7.373 1.00 91.25 91 GLY A N 1
ATOM 707 C CA . GLY A 1 91 ? 2.718 -3.162 -8.071 1.00 91.25 91 GLY A CA 1
ATOM 708 C C . GLY A 1 91 ? 2.808 -3.397 -9.571 1.00 91.25 91 GLY A C 1
ATOM 709 O O . GLY A 1 91 ? 3.803 -3.936 -10.045 1.00 91.25 91 GLY A O 1
ATOM 710 N N . LYS A 1 92 ? 1.787 -3.005 -10.321 1.00 90.31 92 LYS A N 1
ATOM 711 C CA . LYS A 1 92 ? 1.763 -3.079 -11.781 1.00 90.31 92 LYS A CA 1
ATOM 712 C C . LYS A 1 92 ? 1.707 -1.665 -12.318 1.00 90.31 92 LYS A C 1
ATOM 714 O O . LYS A 1 92 ? 0.808 -0.916 -11.956 1.00 90.31 92 LYS A O 1
ATOM 719 N N . SER A 1 93 ? 2.656 -1.312 -13.165 1.00 86.88 93 SER A N 1
ATOM 720 C CA . SER A 1 93 ? 2.584 -0.125 -14.005 1.00 86.88 93 SER A CA 1
ATOM 721 C C . SER A 1 93 ? 2.568 -0.526 -15.470 1.00 86.88 93 SER A C 1
ATOM 723 O O . SER A 1 93 ? 2.838 -1.680 -15.808 1.00 86.88 93 SER A O 1
ATOM 725 N N . HIS A 1 94 ? 2.294 0.431 -16.356 1.00 76.19 94 HIS A N 1
ATOM 726 C CA . HIS A 1 94 ? 2.232 0.191 -17.804 1.00 76.19 94 HIS A CA 1
ATOM 727 C C . HIS A 1 94 ? 3.466 -0.546 -18.371 1.00 76.19 94 HIS A C 1
ATOM 729 O O . HIS A 1 94 ? 3.361 -1.260 -19.364 1.00 76.19 94 HIS A O 1
ATOM 735 N N . ALA A 1 95 ? 4.643 -0.374 -17.762 1.00 75.50 95 ALA A N 1
ATOM 736 C CA . ALA A 1 95 ? 5.894 -0.950 -18.253 1.00 75.50 95 ALA A CA 1
ATOM 737 C C . ALA A 1 95 ? 6.464 -2.070 -17.370 1.00 75.50 95 ALA A C 1
ATOM 739 O O . ALA A 1 95 ? 7.333 -2.812 -17.827 1.00 75.50 95 ALA A O 1
ATOM 740 N N . VAL A 1 96 ? 6.047 -2.169 -16.103 1.00 83.31 96 VAL A N 1
ATOM 741 C CA . VAL A 1 96 ? 6.733 -3.008 -15.111 1.00 83.31 96 VAL A CA 1
ATOM 742 C C . VAL A 1 96 ? 5.739 -3.596 -14.117 1.00 83.31 96 VAL A C 1
ATOM 744 O O . VAL A 1 96 ? 4.977 -2.875 -13.481 1.00 83.31 96 VAL A O 1
ATOM 747 N N . GLU A 1 97 ? 5.817 -4.907 -13.905 1.00 87.56 97 GLU A N 1
ATOM 748 C CA . GLU A 1 97 ? 5.258 -5.558 -12.722 1.00 87.56 97 GLU A CA 1
ATOM 749 C C . GLU A 1 97 ? 6.379 -5.786 -11.703 1.00 87.56 97 GLU A C 1
ATOM 751 O O . GLU A 1 97 ? 7.432 -6.339 -12.023 1.00 87.56 97 GLU A O 1
ATOM 756 N N . MET A 1 98 ? 6.159 -5.345 -10.469 1.00 87.06 98 MET A N 1
ATOM 757 C CA . MET A 1 98 ? 7.069 -5.534 -9.347 1.00 87.06 98 MET A CA 1
ATOM 758 C C . MET A 1 98 ? 6.369 -6.304 -8.235 1.00 87.06 98 MET A C 1
ATOM 760 O O . MET A 1 98 ? 5.199 -6.075 -7.943 1.00 87.06 98 MET A O 1
ATOM 764 N N . THR A 1 99 ? 7.106 -7.194 -7.579 1.00 90.12 99 THR A N 1
ATOM 765 C CA . THR A 1 99 ? 6.635 -7.923 -6.401 1.00 90.12 99 THR A CA 1
ATOM 766 C C . THR A 1 99 ? 7.617 -7.698 -5.263 1.00 90.12 99 THR A C 1
ATOM 768 O O . THR A 1 99 ? 8.820 -7.893 -5.437 1.00 90.12 99 THR A O 1
ATOM 771 N N . THR A 1 100 ? 7.123 -7.286 -4.098 1.00 89.62 100 THR A N 1
ATOM 772 C CA . THR A 1 100 ? 7.936 -7.180 -2.884 1.00 89.62 100 THR A CA 1
ATOM 773 C C . THR A 1 100 ? 7.143 -7.549 -1.629 1.00 89.62 100 THR A C 1
ATOM 775 O O . THR A 1 100 ? 5.951 -7.825 -1.697 1.00 89.62 100 THR A O 1
ATOM 778 N N . LYS A 1 101 ? 7.800 -7.600 -0.472 1.00 91.69 101 LYS A N 1
ATOM 779 C CA . LYS A 1 101 ? 7.151 -7.716 0.828 1.00 91.69 101 LYS A CA 1
ATOM 780 C C . LYS A 1 101 ? 6.680 -6.350 1.303 1.00 91.69 101 LYS A C 1
ATOM 782 O O . LYS A 1 101 ? 7.345 -5.334 1.078 1.00 91.69 101 LYS A O 1
ATOM 787 N N . TYR A 1 102 ? 5.548 -6.350 1.993 1.00 93.12 102 TYR A N 1
ATOM 788 C CA . TYR A 1 102 ? 5.070 -5.185 2.712 1.00 93.12 102 TYR A CA 1
ATOM 789 C C . TYR A 1 102 ? 4.863 -5.494 4.189 1.00 93.12 102 TYR A C 1
ATOM 791 O O . TYR A 1 102 ? 4.509 -6.606 4.579 1.00 93.12 102 TYR A O 1
ATOM 799 N N . GLU A 1 103 ? 5.022 -4.464 5.009 1.00 93.25 103 GLU A N 1
ATOM 800 C CA . GLU A 1 103 ? 4.742 -4.516 6.437 1.00 93.25 103 GLU A CA 1
ATOM 801 C C . GLU A 1 103 ? 3.938 -3.287 6.850 1.00 93.25 103 GLU A C 1
ATOM 803 O O . GLU A 1 103 ? 4.079 -2.209 6.271 1.00 93.25 103 GLU A O 1
ATOM 808 N N . ILE A 1 104 ? 3.097 -3.434 7.875 1.00 93.75 104 ILE A N 1
ATOM 809 C CA . ILE A 1 104 ? 2.470 -2.290 8.538 1.00 93.75 104 ILE A CA 1
ATOM 810 C C . ILE A 1 104 ? 3.252 -2.002 9.807 1.00 93.75 104 ILE A C 1
ATOM 812 O O . ILE A 1 104 ? 3.337 -2.851 10.696 1.00 93.75 104 ILE A O 1
ATOM 816 N N . THR A 1 105 ? 3.819 -0.809 9.908 1.00 91.31 105 THR A N 1
ATOM 817 C CA . THR A 1 105 ? 4.575 -0.370 11.082 1.00 91.31 105 THR A CA 1
ATOM 818 C C . THR A 1 105 ? 3.652 -0.215 12.304 1.00 91.31 105 THR A C 1
ATOM 820 O O . THR A 1 105 ? 2.433 -0.096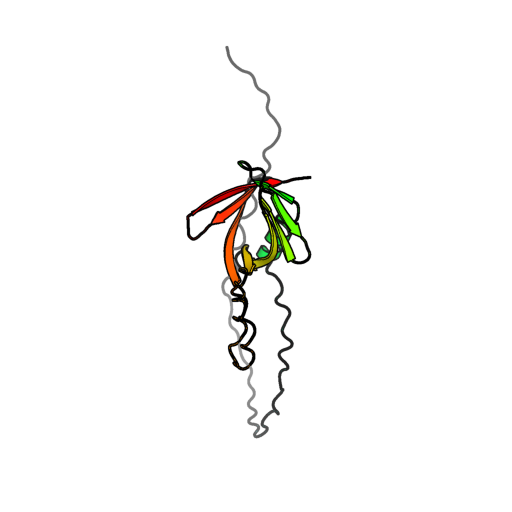 12.148 1.00 91.31 105 THR A O 1
ATOM 823 N N . PRO A 1 106 ? 4.177 -0.213 13.545 1.00 88.06 106 PRO A N 1
ATOM 824 C CA . PRO A 1 106 ? 3.351 -0.112 14.756 1.00 88.06 106 PRO A CA 1
ATOM 825 C C . PRO A 1 106 ? 2.427 1.114 14.809 1.00 88.06 106 PRO A C 1
ATOM 827 O O . PRO A 1 106 ? 1.341 1.031 15.387 1.00 88.06 106 PRO A O 1
ATOM 830 N N . ASP A 1 107 ? 2.833 2.214 14.170 1.00 88.56 107 ASP A N 1
ATOM 831 C CA . ASP A 1 107 ? 2.077 3.462 14.008 1.00 88.56 107 ASP A CA 1
ATOM 832 C C . ASP A 1 107 ? 1.063 3.434 12.845 1.00 88.56 107 ASP A C 1
ATOM 834 O O . ASP A 1 107 ? 0.358 4.414 12.620 1.00 88.56 107 ASP A O 1
ATOM 838 N N . GLY A 1 108 ? 0.936 2.312 12.130 1.00 90.50 108 GLY A N 1
ATOM 839 C CA . GLY A 1 108 ? -0.064 2.112 11.078 1.00 90.50 108 GLY A CA 1
ATOM 840 C C . GLY A 1 108 ? 0.349 2.595 9.686 1.00 90.50 108 GLY A C 1
ATOM 841 O O . GLY A 1 108 ? -0.512 2.697 8.812 1.00 90.50 108 GLY A O 1
ATOM 842 N N . LYS A 1 109 ? 1.634 2.890 9.457 1.00 94.12 109 LYS A N 1
ATOM 843 C CA . LYS A 1 109 ? 2.156 3.242 8.129 1.00 94.12 109 LYS A CA 1
ATOM 844 C C . LYS A 1 109 ? 2.480 1.985 7.327 1.00 94.12 109 LYS A C 1
ATOM 846 O O . LYS A 1 109 ? 2.783 0.933 7.882 1.00 94.12 109 LYS A O 1
ATOM 851 N N . LEU A 1 110 ? 2.413 2.104 6.009 1.00 94.44 110 LEU A N 1
ATOM 852 C CA . LEU A 1 110 ? 2.815 1.061 5.077 1.00 94.44 110 LEU A CA 1
ATOM 853 C C . LEU A 1 110 ? 4.316 1.169 4.826 1.00 94.44 110 LEU A C 1
ATOM 855 O O . LEU A 1 110 ? 4.818 2.246 4.521 1.00 94.44 110 LEU A O 1
ATOM 859 N N . SER A 1 111 ? 5.012 0.047 4.915 1.00 93.56 111 SER A N 1
ATOM 860 C CA . SER A 1 111 ? 6.418 -0.090 4.571 1.00 93.56 111 SER A CA 1
ATOM 861 C C . SER A 1 111 ? 6.582 -1.091 3.433 1.00 93.56 111 SER A C 1
ATOM 863 O O . SER A 1 111 ? 6.003 -2.173 3.490 1.00 93.56 111 SER A O 1
ATOM 865 N N . LEU A 1 112 ? 7.384 -0.744 2.428 1.00 90.94 112 LEU A N 1
ATOM 866 C CA . LEU A 1 112 ? 7.686 -1.563 1.252 1.00 90.94 112 LEU A CA 1
ATOM 867 C C . LEU A 1 112 ? 9.203 -1.693 1.102 1.00 90.94 112 LEU A C 1
ATOM 869 O O . LEU A 1 112 ? 9.895 -0.675 1.066 1.00 90.94 112 LEU A O 1
ATOM 873 N N . ASP A 1 113 ? 9.715 -2.916 0.989 1.00 85.31 113 ASP A N 1
ATOM 874 C CA . ASP A 1 113 ? 11.158 -3.169 0.888 1.00 85.31 113 ASP A CA 1
ATOM 875 C C . ASP A 1 113 ? 11.558 -3.479 -0.560 1.00 85.31 113 ASP A C 1
ATOM 877 O O . ASP A 1 113 ? 11.553 -4.625 -0.996 1.00 85.31 113 ASP A O 1
ATOM 881 N N . PHE A 1 114 ? 11.909 -2.477 -1.358 1.00 78.81 114 PHE A N 1
ATOM 882 C CA . PHE A 1 114 ? 12.294 -2.703 -2.752 1.00 78.81 114 PHE A CA 1
ATOM 883 C C . PHE A 1 114 ? 13.732 -3.202 -2.850 1.00 78.81 114 PHE A C 1
ATOM 885 O O . PHE A 1 114 ? 14.670 -2.466 -2.553 1.00 78.81 114 PHE A O 1
ATOM 892 N N . ALA A 1 115 ? 13.929 -4.440 -3.300 1.00 68.19 115 ALA A N 1
ATOM 893 C CA . ALA A 1 115 ? 15.254 -4.911 -3.685 1.00 68.19 115 ALA A CA 1
ATOM 894 C C . ALA A 1 115 ? 15.668 -4.215 -4.988 1.00 68.19 115 ALA A C 1
ATOM 896 O O . ALA A 1 115 ? 15.041 -4.416 -6.029 1.00 68.19 115 ALA A O 1
ATOM 897 N N . LEU A 1 116 ? 16.710 -3.385 -4.937 1.00 60.06 116 LEU A N 1
ATOM 898 C CA . LEU A 1 116 ? 17.270 -2.795 -6.145 1.00 60.06 116 LEU A CA 1
ATOM 899 C C . LEU A 1 116 ? 17.995 -3.891 -6.938 1.00 60.06 116 LEU A C 1
ATOM 901 O O . LEU A 1 116 ? 18.736 -4.684 -6.344 1.00 60.06 116 LEU A O 1
ATOM 905 N N . PRO A 1 117 ? 17.813 -3.958 -8.270 1.00 56.25 117 PRO A N 1
ATOM 906 C CA . PRO A 1 117 ? 18.554 -4.900 -9.089 1.00 56.25 117 PRO A CA 1
ATOM 907 C C . PRO A 1 117 ? 20.047 -4.605 -8.954 1.00 56.25 117 PRO A C 1
ATOM 909 O O . PRO A 1 117 ? 20.527 -3.520 -9.283 1.00 56.25 117 PRO A O 1
ATOM 912 N N . VAL A 1 118 ? 20.793 -5.584 -8.449 1.00 53.12 118 VAL A N 1
ATOM 913 C CA . VAL A 1 118 ? 22.245 -5.481 -8.369 1.00 53.12 118 VAL A CA 1
ATOM 914 C C . VAL A 1 118 ? 22.795 -5.654 -9.773 1.00 53.12 118 VAL A C 1
ATOM 916 O O . VAL A 1 118 ? 22.703 -6.740 -10.350 1.00 53.12 118 VAL A O 1
ATOM 919 N N . ALA A 1 119 ? 23.373 -4.592 -10.330 1.00 54.06 119 ALA A N 1
ATOM 920 C CA . ALA A 1 119 ? 24.108 -4.686 -11.580 1.00 54.06 119 ALA A CA 1
ATOM 921 C C . ALA A 1 119 ? 25.281 -5.660 -11.384 1.00 54.06 119 ALA A C 1
ATOM 923 O O . ALA A 1 119 ? 26.297 -5.326 -10.770 1.00 54.06 119 ALA A O 1
ATOM 924 N N . ARG A 1 120 ? 25.139 -6.894 -11.881 1.00 52.00 120 ARG A N 1
ATOM 925 C CA . ARG A 1 120 ? 26.256 -7.836 -11.950 1.00 52.00 120 ARG A CA 1
ATOM 926 C C . ARG A 1 120 ? 27.255 -7.270 -12.951 1.00 52.00 120 ARG A C 1
ATOM 928 O O . ARG A 1 120 ? 27.011 -7.310 -14.154 1.00 52.00 120 ARG A O 1
ATOM 935 N N . LYS A 1 121 ? 28.384 -6.749 -12.465 1.00 53.22 121 LYS A N 1
ATOM 936 C CA . LYS A 1 121 ? 29.551 -6.554 -13.327 1.00 53.22 121 LYS A CA 1
ATOM 937 C C . LYS A 1 121 ? 29.963 -7.935 -13.826 1.00 53.22 121 LYS A C 1
ATOM 939 O O . LYS A 1 121 ? 30.386 -8.772 -13.033 1.00 53.22 121 LYS A O 1
ATOM 944 N N . VAL A 1 122 ? 29.767 -8.185 -15.117 1.00 55.72 122 VAL A N 1
ATOM 945 C CA . VAL A 1 122 ? 30.258 -9.399 -15.770 1.00 55.72 122 VAL A CA 1
ATOM 946 C C . VAL A 1 122 ? 31.783 -9.376 -15.637 1.00 55.72 122 VAL A C 1
ATOM 948 O O . VAL A 1 122 ? 32.391 -8.383 -16.045 1.00 55.72 122 VAL A O 1
ATOM 951 N N . PRO A 1 123 ? 32.416 -10.386 -15.018 1.00 56.06 123 PRO A N 1
ATOM 952 C CA . PRO A 1 123 ? 33.866 -10.422 -14.939 1.00 56.06 123 PRO A CA 1
ATOM 953 C C . PRO A 1 123 ? 34.434 -10.510 -16.358 1.00 56.06 123 PRO A C 1
ATOM 955 O O . PRO A 1 123 ? 34.064 -11.393 -17.132 1.00 56.06 123 PRO A O 1
ATOM 958 N N . THR A 1 124 ? 35.310 -9.568 -16.707 1.00 60.78 124 THR A N 1
ATOM 959 C CA . THR A 1 124 ? 36.058 -9.585 -17.965 1.00 60.78 124 THR A CA 1
ATOM 960 C C . THR A 1 124 ? 36.832 -10.905 -18.060 1.00 60.78 124 THR A C 1
ATOM 962 O O . THR A 1 124 ? 37.585 -11.216 -17.128 1.00 60.78 124 THR A O 1
ATOM 965 N N . PRO A 1 125 ? 36.678 -11.695 -19.139 1.00 49.47 125 PRO A N 1
ATOM 966 C CA . PRO A 1 125 ? 37.436 -12.930 -19.306 1.00 49.47 125 PRO A CA 1
ATOM 967 C C . PRO A 1 125 ? 38.941 -12.629 -19.259 1.00 49.47 125 PRO A C 1
ATOM 969 O O . PRO A 1 125 ? 39.433 -11.845 -20.066 1.00 49.47 125 PRO A O 1
ATOM 972 N N . GLY A 1 126 ? 39.661 -13.213 -18.295 1.00 57.94 126 GLY A N 1
ATOM 973 C CA . GLY A 1 126 ? 41.123 -13.088 -18.165 1.00 57.94 126 GLY A CA 1
ATOM 974 C C . GLY A 1 126 ? 41.642 -12.495 -16.850 1.00 57.94 126 GLY A C 1
ATO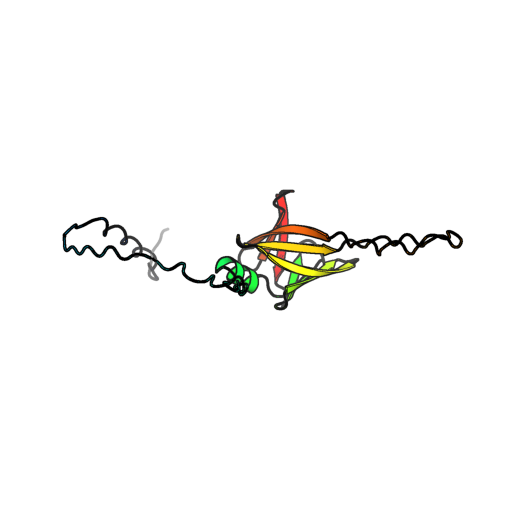M 975 O O . GLY A 1 126 ? 42.839 -12.579 -16.587 1.00 57.94 126 GLY A O 1
ATOM 976 N N . ALA A 1 127 ? 40.784 -11.947 -15.983 1.00 57.47 127 ALA A N 1
ATOM 977 C CA . ALA A 1 127 ? 41.207 -11.516 -14.650 1.00 57.47 127 ALA A CA 1
ATOM 978 C C . ALA A 1 127 ? 41.234 -12.716 -13.683 1.00 57.47 127 ALA A C 1
ATOM 980 O O . ALA A 1 127 ? 40.192 -13.149 -13.193 1.00 57.47 127 ALA A O 1
ATOM 981 N N . GLY A 1 128 ? 42.425 -13.262 -13.418 1.00 56.16 128 GLY A N 1
ATOM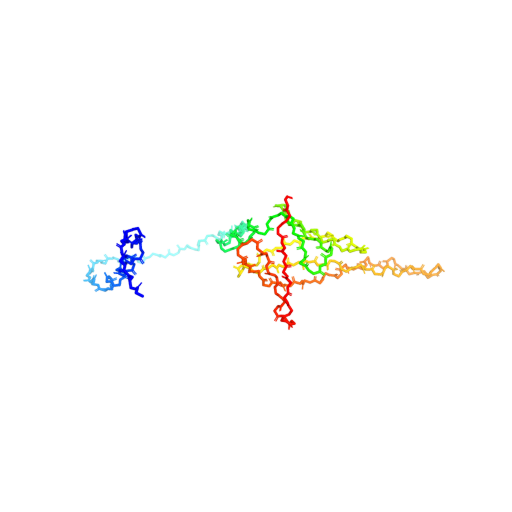 982 C CA . GLY A 1 128 ? 42.678 -14.323 -12.432 1.00 56.16 128 GLY A CA 1
ATOM 983 C C . GLY A 1 128 ? 42.504 -13.855 -10.982 1.00 56.16 128 GLY A C 1
ATOM 984 O O . GLY A 1 128 ? 43.457 -13.861 -10.210 1.00 56.16 128 GLY A O 1
ATOM 985 N N . GLY A 1 129 ? 41.301 -13.408 -10.625 1.00 56.44 129 GLY A N 1
ATOM 986 C CA . GLY A 1 129 ? 40.925 -13.013 -9.272 1.00 56.44 129 GLY A CA 1
ATOM 987 C C . GLY A 1 129 ? 39.998 -14.042 -8.634 1.00 56.44 129 GLY A C 1
ATOM 988 O O . GLY A 1 129 ? 39.046 -14.506 -9.260 1.00 56.44 129 GLY A O 1
ATOM 989 N N . THR A 1 130 ? 40.278 -14.383 -7.377 1.00 59.81 130 THR A N 1
ATOM 990 C CA . THR A 1 130 ? 39.421 -15.158 -6.467 1.00 59.81 130 THR A CA 1
ATOM 991 C C . THR A 1 130 ? 37.953 -14.720 -6.601 1.00 59.81 130 THR A C 1
ATOM 993 O O . THR A 1 130 ? 37.719 -13.512 -6.693 1.00 59.81 130 THR A O 1
ATOM 996 N N . PRO A 1 131 ? 36.960 -15.638 -6.619 1.00 58.69 131 PRO A N 1
ATOM 997 C CA . PRO A 1 131 ? 35.558 -15.276 -6.819 1.00 58.69 131 PRO A CA 1
ATOM 998 C C . PRO A 1 131 ? 35.137 -14.188 -5.828 1.00 58.69 131 PRO A C 1
ATOM 1000 O O . PRO A 1 131 ? 35.086 -14.414 -4.619 1.00 58.69 131 PRO A O 1
ATOM 1003 N N . ALA A 1 132 ? 34.872 -12.990 -6.352 1.00 61.38 132 ALA A N 1
ATOM 1004 C CA . ALA A 1 132 ? 34.358 -11.887 -5.561 1.00 61.38 132 ALA A CA 1
ATOM 1005 C C . ALA A 1 132 ? 33.008 -12.310 -4.973 1.00 61.38 132 ALA A C 1
ATOM 1007 O O . ALA A 1 132 ? 32.148 -12.822 -5.697 1.00 61.38 132 ALA A O 1
ATOM 1008 N N . ALA A 1 133 ? 32.843 -12.126 -3.660 1.00 60.88 133 ALA A N 1
ATOM 1009 C CA . ALA A 1 133 ? 31.598 -12.415 -2.962 1.00 60.88 133 ALA A CA 1
ATOM 1010 C C . ALA A 1 133 ? 30.416 -11.802 -3.727 1.00 60.88 133 ALA A C 1
ATOM 1012 O O . ALA A 1 133 ? 30.503 -10.668 -4.207 1.00 60.88 133 ALA A O 1
ATOM 1013 N N . ALA A 1 134 ? 29.333 -12.572 -3.871 1.00 60.50 134 ALA A N 1
ATOM 1014 C CA . ALA A 1 134 ? 28.145 -12.115 -4.575 1.00 60.50 134 ALA A CA 1
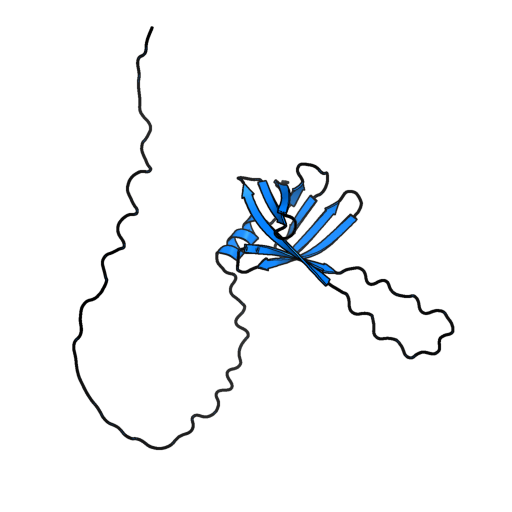ATOM 1015 C C . ALA A 1 134 ? 27.707 -10.760 -3.988 1.00 60.50 134 ALA A C 1
ATOM 1017 O O . ALA A 1 134 ? 27.562 -10.659 -2.767 1.00 60.50 134 ALA A O 1
ATOM 1018 N N . PRO A 1 135 ? 27.541 -9.717 -4.818 1.00 57.75 135 PRO A N 1
ATOM 1019 C CA . PRO A 1 135 ? 27.237 -8.389 -4.315 1.00 57.75 135 PRO A CA 1
ATOM 1020 C C . PRO A 1 135 ? 25.906 -8.424 -3.561 1.00 57.75 135 PRO A C 1
ATOM 1022 O O . PRO A 1 135 ? 24.894 -8.904 -4.079 1.00 57.75 135 PRO A O 1
ATOM 1025 N N . THR A 1 136 ? 25.934 -7.962 -2.312 1.00 57.22 136 THR A N 1
ATOM 1026 C CA . THR A 1 136 ? 24.780 -7.978 -1.417 1.00 57.22 136 THR A CA 1
ATOM 1027 C C . THR A 1 136 ? 23.669 -7.111 -2.017 1.00 57.22 136 THR A C 1
ATOM 1029 O O . THR A 1 136 ? 23.933 -5.962 -2.379 1.00 57.22 136 THR A O 1
ATOM 1032 N N . PRO A 1 137 ? 22.433 -7.617 -2.155 1.00 61.75 137 PRO A N 1
ATOM 1033 C CA . PRO A 1 137 ? 21.334 -6.819 -2.677 1.00 61.75 137 PRO A CA 1
ATOM 1034 C C . PRO A 1 137 ? 21.039 -5.640 -1.755 1.00 61.75 137 PRO A C 1
ATOM 1036 O O . PRO A 1 137 ? 20.738 -5.814 -0.577 1.00 61.75 137 PRO A O 1
ATOM 1039 N N . HIS A 1 138 ? 21.128 -4.429 -2.303 1.00 66.44 138 HIS A N 1
ATOM 1040 C CA . HIS A 1 138 ? 20.698 -3.224 -1.610 1.00 66.44 138 HIS A CA 1
ATOM 1041 C C . HIS A 1 138 ? 19.170 -3.143 -1.658 1.00 66.44 138 HIS A C 1
ATOM 1043 O O . HIS A 1 138 ? 18.574 -3.106 -2.734 1.00 66.44 138 HIS A O 1
ATOM 1049 N N . THR A 1 139 ? 18.532 -3.118 -0.491 1.00 69.31 139 THR A N 1
ATOM 1050 C CA . THR A 1 139 ? 17.086 -2.914 -0.356 1.00 69.31 139 THR A CA 1
ATOM 1051 C C . THR A 1 139 ? 16.790 -1.465 0.017 1.00 69.31 139 THR A C 1
ATOM 1053 O O . THR A 1 139 ? 17.310 -0.962 1.014 1.00 69.31 139 THR A O 1
ATOM 1056 N N . THR A 1 140 ? 15.931 -0.799 -0.748 1.00 80.12 140 THR A N 1
ATOM 1057 C CA . THR A 1 140 ? 15.390 0.522 -0.425 1.00 80.12 140 THR A CA 1
ATOM 1058 C C . THR A 1 140 ? 14.039 0.365 0.256 1.00 80.12 140 THR A C 1
ATOM 1060 O O . THR A 1 140 ? 13.084 -0.133 -0.335 1.00 80.12 140 THR A O 1
ATOM 1063 N N . LYS A 1 141 ? 13.951 0.829 1.501 1.00 85.94 141 LYS A N 1
ATOM 1064 C CA . LYS A 1 141 ? 12.715 0.827 2.281 1.00 85.94 141 LYS A CA 1
ATOM 1065 C C . LYS A 1 141 ? 11.928 2.110 2.027 1.00 85.94 141 LYS A C 1
ATOM 1067 O O . LYS A 1 141 ? 12.425 3.199 2.306 1.00 85.94 141 LYS A O 1
ATOM 1072 N N . ILE A 1 142 ? 10.706 1.988 1.518 1.00 88.81 142 ILE A N 1
ATOM 1073 C CA . ILE A 1 142 ? 9.786 3.108 1.286 1.00 88.81 142 ILE A CA 1
ATOM 1074 C C . ILE A 1 142 ? 8.673 3.057 2.325 1.00 88.81 142 ILE A C 1
ATOM 1076 O O . ILE A 1 142 ? 8.034 2.024 2.507 1.00 88.81 142 ILE A O 1
ATOM 1080 N N . VAL A 1 143 ? 8.415 4.188 2.982 1.00 91.94 143 VAL A N 1
ATOM 1081 C CA . VAL A 1 143 ? 7.345 4.327 3.977 1.00 91.94 143 VAL A CA 1
ATOM 1082 C C . VAL A 1 143 ? 6.257 5.258 3.443 1.00 91.94 143 VAL A C 1
ATOM 1084 O O . VAL A 1 143 ? 6.550 6.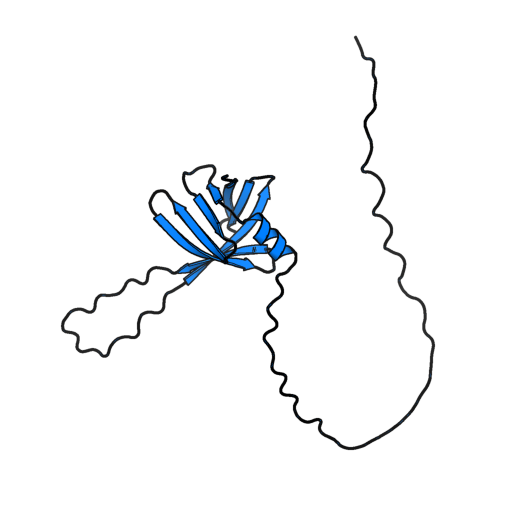333 2.921 1.00 91.94 143 VAL A O 1
ATOM 1087 N N . ARG A 1 144 ? 4.992 4.854 3.581 1.00 93.94 144 ARG A N 1
ATOM 1088 C CA . ARG A 1 144 ? 3.801 5.612 3.180 1.00 93.94 144 ARG A CA 1
ATOM 1089 C C . ARG A 1 144 ? 2.828 5.731 4.346 1.00 93.94 144 ARG A C 1
ATOM 1091 O O . ARG A 1 144 ? 2.527 4.745 5.017 1.00 93.94 144 ARG A O 1
ATOM 1098 N N . GLU A 1 145 ? 2.289 6.922 4.574 1.00 95.62 145 GLU A N 1
ATOM 1099 C CA . GLU A 1 145 ? 1.123 7.072 5.443 1.00 95.62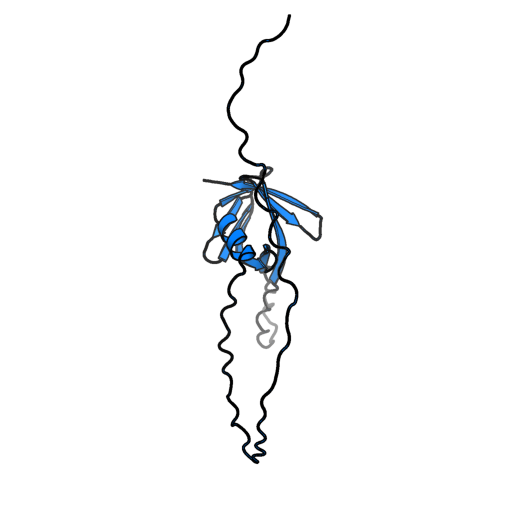 145 GLU A CA 1
ATOM 1100 C C . GLU A 1 145 ? -0.100 6.463 4.757 1.00 95.62 145 GLU A C 1
ATOM 1102 O O . GLU A 1 145 ? -0.317 6.691 3.566 1.00 95.62 145 GLU A O 1
ATOM 1107 N N . VAL A 1 146 ? -0.904 5.715 5.513 1.00 95.81 146 VAL A N 1
ATOM 1108 C CA . VAL A 1 146 ? -2.116 5.067 5.005 1.00 95.81 146 VAL A CA 1
ATOM 1109 C C . VAL A 1 146 ? -3.338 5.781 5.559 1.00 95.81 146 VAL A C 1
ATOM 1111 O O . VAL A 1 146 ? -3.497 5.914 6.774 1.00 95.81 146 VAL A O 1
ATOM 1114 N N . ARG A 1 147 ? -4.231 6.216 4.670 1.00 95.00 147 ARG A N 1
ATOM 1115 C CA . ARG A 1 147 ? -5.543 6.763 5.024 1.00 95.00 147 ARG A CA 1
ATOM 1116 C C . ARG A 1 147 ? -6.623 6.133 4.155 1.00 95.00 147 ARG A C 1
ATOM 1118 O O . ARG A 1 147 ? -6.365 5.704 3.035 1.00 95.00 147 ARG A O 1
ATOM 1125 N N . PHE A 1 148 ? -7.837 6.088 4.689 1.00 93.56 148 PHE A N 1
ATOM 1126 C CA . PHE A 1 148 ? -9.009 5.593 3.978 1.00 93.56 148 PHE A CA 1
ATOM 1127 C C . PHE A 1 148 ? -10.077 6.679 3.948 1.00 93.56 148 PHE A C 1
ATOM 1129 O O . PHE A 1 148 ? -10.555 7.109 4.998 1.00 93.56 148 PHE A O 1
ATOM 1136 N N . GLU A 1 149 ? -10.459 7.095 2.745 1.00 94.00 149 GLU A N 1
ATOM 1137 C CA . GLU A 1 149 ? -11.534 8.053 2.493 1.00 94.00 149 GLU A CA 1
ATOM 1138 C C . GLU A 1 149 ? -12.720 7.294 1.889 1.00 94.00 149 GLU A C 1
ATOM 1140 O O . GLU A 1 149 ? -12.836 7.105 0.678 1.00 94.00 149 GLU A O 1
ATOM 1145 N N . GLY A 1 150 ? -13.579 6.751 2.755 1.00 90.75 150 GLY A N 1
ATOM 1146 C CA . GLY A 1 150 ? -14.650 5.850 2.332 1.00 90.75 150 GLY A CA 1
ATOM 1147 C C . GLY A 1 150 ? -14.092 4.563 1.712 1.00 90.75 150 GLY A C 1
ATOM 1148 O O . GLY A 1 150 ? -13.563 3.713 2.424 1.00 90.75 150 GLY A O 1
ATOM 1149 N N . LYS A 1 151 ? -14.230 4.414 0.387 1.00 90.56 151 LYS A N 1
ATOM 1150 C CA . LYS A 1 151 ? -13.710 3.270 -0.392 1.00 90.56 151 LYS A CA 1
ATOM 1151 C C . LYS A 1 151 ? -12.399 3.574 -1.130 1.00 90.56 151 LYS A C 1
ATOM 1153 O O . LYS A 1 151 ? -11.940 2.727 -1.893 1.00 90.56 151 LYS A O 1
ATOM 1158 N N . VAL A 1 152 ? -11.825 4.759 -0.928 1.00 95.44 152 VAL A N 1
ATOM 1159 C CA . VAL A 1 152 ? -10.568 5.185 -1.552 1.00 95.44 152 VAL A CA 1
ATOM 1160 C C . VAL A 1 152 ? -9.418 4.947 -0.580 1.00 95.44 152 VAL A C 1
ATOM 1162 O O . VAL A 1 152 ? -9.472 5.368 0.579 1.00 95.44 152 VAL A O 1
ATOM 1165 N N . LEU A 1 153 ? -8.377 4.268 -1.056 1.00 96.69 153 LEU A N 1
ATOM 1166 C CA . LEU A 1 153 ? -7.101 4.147 -0.362 1.00 96.69 153 LEU A CA 1
ATOM 1167 C C . LEU A 1 153 ? -6.242 5.356 -0.723 1.00 96.69 153 LEU A C 1
ATOM 1169 O O . LEU A 1 153 ? -5.975 5.603 -1.894 1.00 96.69 153 LEU A O 1
ATOM 1173 N N . VAL A 1 154 ? -5.784 6.090 0.282 1.00 96.75 154 VAL A N 1
ATOM 1174 C CA . VAL A 1 154 ? -4.913 7.250 0.104 1.00 96.75 154 VAL A CA 1
ATOM 1175 C C . VAL A 1 154 ? -3.556 6.933 0.719 1.00 96.75 154 VAL A C 1
ATOM 1177 O O . VAL A 1 154 ? -3.452 6.704 1.926 1.00 96.75 154 VAL A O 1
ATOM 1180 N N . LEU A 1 155 ? -2.519 6.908 -0.118 1.00 95.69 155 LEU A N 1
ATOM 1181 C CA . LEU A 1 155 ? -1.132 6.717 0.297 1.00 95.69 155 LEU A CA 1
ATOM 1182 C C . LEU A 1 155 ? -0.388 8.042 0.181 1.00 95.69 155 LEU A C 1
ATOM 1184 O O . LEU A 1 155 ? -0.304 8.607 -0.907 1.00 95.69 155 LEU A O 1
ATOM 1188 N N . ARG A 1 156 ? 0.176 8.530 1.285 1.00 95.75 156 ARG A N 1
ATOM 1189 C CA . ARG A 1 156 ? 0.958 9.772 1.297 1.00 95.75 156 ARG A CA 1
ATOM 1190 C C . ARG A 1 156 ? 2.423 9.491 1.577 1.00 95.75 156 ARG A C 1
ATOM 1192 O O . ARG A 1 156 ? 2.764 8.737 2.485 1.00 95.75 156 ARG A O 1
ATOM 1199 N N . ASP A 1 157 ? 3.288 10.113 0.799 1.00 92.62 157 ASP A N 1
ATOM 1200 C CA . ASP A 1 157 ? 4.712 10.178 1.064 1.00 92.62 157 ASP A CA 1
ATOM 1201 C C . ASP A 1 157 ? 4.986 11.190 2.191 1.00 92.62 157 ASP A C 1
ATOM 1203 O O . ASP A 1 157 ? 4.721 12.381 2.007 1.00 92.62 157 ASP A O 1
ATOM 1207 N N . PRO A 1 158 ? 5.504 10.767 3.356 1.00 88.75 158 PRO A N 1
ATOM 1208 C CA . PRO A 1 158 ? 5.830 11.697 4.431 1.00 88.75 158 PRO A CA 1
ATOM 1209 C C . PRO A 1 158 ? 7.044 12.586 4.112 1.00 88.75 158 PRO A C 1
ATOM 1211 O O . PRO A 1 158 ? 7.178 13.644 4.719 1.00 88.75 158 PRO A O 1
ATOM 1214 N N . GLN A 1 159 ? 7.926 12.176 3.193 1.00 88.12 159 GLN A N 1
ATOM 1215 C CA . GLN A 1 159 ? 9.139 12.916 2.836 1.00 88.12 159 GLN A CA 1
ATOM 1216 C C . GLN A 1 159 ? 8.858 13.981 1.776 1.00 88.12 159 GLN A C 1
ATOM 1218 O O . GLN A 1 159 ? 9.279 15.124 1.924 1.00 88.12 159 GLN A O 1
ATOM 1223 N N . THR A 1 160 ? 8.135 13.617 0.715 1.00 90.62 160 THR A N 1
ATOM 1224 C CA . THR A 1 160 ? 7.841 14.533 -0.405 1.00 90.62 160 THR A CA 1
ATOM 1225 C C . THR A 1 160 ? 6.492 15.238 -0.269 1.00 90.62 160 THR A C 1
ATOM 1227 O O . THR A 1 160 ? 6.222 16.207 -0.972 1.00 90.62 160 THR A O 1
ATOM 1230 N N . GLY A 1 161 ? 5.613 14.755 0.614 1.00 92.12 161 GLY A N 1
ATOM 1231 C CA . GLY A 1 161 ? 4.238 15.236 0.751 1.00 92.12 161 GLY A CA 1
ATOM 1232 C C . GLY A 1 161 ? 3.291 14.762 -0.357 1.00 92.12 161 GLY A C 1
ATOM 1233 O O . GLY A 1 161 ? 2.084 14.997 -0.246 1.00 92.12 161 GLY A O 1
ATOM 1234 N N . GLN A 1 162 ? 3.804 14.079 -1.387 1.00 93.06 162 GLN A N 1
ATOM 1235 C CA . GLN A 1 162 ? 3.024 13.568 -2.511 1.00 93.06 162 GLN A CA 1
ATOM 1236 C C . GLN A 1 162 ? 1.943 12.596 -2.032 1.00 93.06 162 GLN A C 1
ATOM 1238 O O . GLN A 1 162 ? 2.164 11.790 -1.130 1.00 93.06 162 GLN A O 1
ATOM 1243 N N . THR A 1 163 ? 0.761 12.666 -2.640 1.00 94.88 163 THR A N 1
ATOM 1244 C CA . THR A 1 163 ? -0.385 11.825 -2.283 1.00 94.88 163 THR A CA 1
ATOM 1245 C C . THR A 1 163 ? -0.870 11.056 -3.504 1.00 94.88 163 THR A C 1
ATOM 1247 O O . THR A 1 163 ? -0.999 11.625 -4.581 1.00 94.88 163 THR A O 1
ATOM 1250 N N . PHE A 1 164 ? -1.159 9.772 -3.313 1.00 94.38 164 PHE A N 1
ATOM 1251 C CA . PHE A 1 164 ? -1.659 8.854 -4.329 1.00 94.38 164 PHE A CA 1
ATOM 1252 C C . PHE A 1 164 ? -3.011 8.305 -3.886 1.00 94.38 164 PHE A C 1
ATOM 1254 O O . PHE A 1 164 ? -3.145 7.828 -2.754 1.00 94.38 164 PHE A O 1
ATOM 1261 N N . ARG A 1 165 ? -4.009 8.371 -4.765 1.00 96.81 165 ARG A N 1
ATOM 1262 C CA . ARG A 1 165 ? -5.389 7.974 -4.469 1.00 96.81 165 ARG A CA 1
ATOM 1263 C C . ARG A 1 165 ? -5.772 6.769 -5.308 1.00 96.81 165 ARG A C 1
ATOM 1265 O O . ARG A 1 165 ? -5.675 6.811 -6.527 1.00 96.81 165 ARG A O 1
ATOM 1272 N N . TYR A 1 166 ? -6.213 5.701 -4.659 1.00 96.50 166 TYR A N 1
ATOM 1273 C CA . TYR A 1 166 ? -6.543 4.453 -5.324 1.00 96.50 166 TYR A CA 1
ATOM 1274 C C . TYR A 1 166 ? -7.988 4.048 -5.071 1.00 96.50 166 TYR A C 1
ATOM 1276 O O . TYR A 1 166 ? -8.459 4.010 -3.930 1.00 96.50 166 TYR A O 1
ATOM 1284 N N . ARG A 1 167 ? -8.670 3.647 -6.140 1.00 96.56 167 ARG A N 1
ATOM 1285 C CA . ARG A 1 167 ? -9.995 3.032 -6.078 1.00 96.56 167 ARG A CA 1
ATOM 1286 C C . ARG A 1 167 ? -9.880 1.522 -5.920 1.00 96.56 167 ARG A C 1
ATOM 1288 O O . ARG A 1 167 ? -9.018 0.883 -6.518 1.00 96.56 167 ARG A O 1
ATOM 1295 N N . ARG A 1 168 ? -10.772 0.946 -5.118 1.00 95.62 168 ARG A N 1
ATOM 1296 C CA . ARG A 1 168 ? -10.872 -0.504 -4.929 1.00 95.62 168 ARG A CA 1
ATOM 1297 C C . ARG A 1 168 ? -11.280 -1.174 -6.247 1.00 95.62 168 ARG A C 1
ATOM 1299 O O . ARG A 1 168 ? -12.277 -0.770 -6.845 1.00 95.62 168 ARG A O 1
ATOM 1306 N N . LEU A 1 169 ? -10.545 -2.200 -6.663 1.00 92.25 169 LEU A N 1
ATOM 1307 C CA . LEU A 1 169 ? -10.957 -3.097 -7.741 1.00 92.25 169 LEU A CA 1
ATOM 1308 C C . LEU A 1 169 ? -11.761 -4.280 -7.165 1.00 92.25 169 LEU A C 1
ATOM 1310 O O . LEU A 1 169 ? -11.544 -4.641 -6.002 1.00 92.25 169 LEU A O 1
ATOM 1314 N N . PRO A 1 170 ? -12.709 -4.844 -7.939 1.00 83.56 170 PRO A N 1
ATOM 1315 C CA . PRO A 1 170 ? -13.494 -6.005 -7.525 1.00 83.56 170 PRO A CA 1
ATOM 1316 C C . PRO A 1 170 ? -12.637 -7.255 -7.285 1.00 83.56 170 PRO A C 1
ATOM 1318 O O . PRO A 1 170 ? -11.538 -7.379 -7.879 1.00 83.56 170 PRO A O 1
#

Radius of gyration: 29.69 Å; Cα contacts (8 Å, |Δi|>4): 200; chains: 1; bounding box: 89×52×80 Å

Sequence (170 aa):
MISCWRHWIGYRWVASLALLAVVLLATERGATAENVKSRGGNPPEKSSDKVAATPKLSATQKKVQKAILGRWKLEDSEDELEFRPDGVFVGKSHAVEMTTKYEITPDGKLSLDFALPVARKVPTPGAGGTPAAAPTPHTTKIVREVRFEGKVLVLRDPQTGQTFRYRRLP

Nearest PDB structures (foldseek):
  4u3q-assembly1_B  TM=7.033E-01  e=4.069E-02  Treponema pallidum subsp. pallidum str. Nichols
  5csk-assembly1_B  TM=4.663E-01  e=4.275E-01  Saccharomyces cerevisiae S288C
  4jz4-assembly3_B-2  TM=4.809E-01  e=4.025E+00  Gallus gallus

Foldseek 3Di:
DDDDDDDDDDDDDDDDDPDDPDDDDDDDDDDDDDDDDDDDDDDPDPPPPPPVPPPPQDPLQVVLLVLQAAKWAWPVANWIWHQHPVQKIWIDHPVDIDIFGWGQDNVGKIKTKAFDPDPPPDPDPPPPDDPDPDPDTDIDIAIWHWDDDPQWTWTARPVPRDIIIIGGDD

Solvent-accessible surface area (backbone atoms only — not comparable to full-atom values): 11337 Å² total; per-residue (Å²): 133,84,88,83,89,80,89,87,89,75,97,81,86,80,91,89,88,86,86,90,85,85,87,76,90,86,80,92,86,80,89,84,87,85,88,78,93,80,81,88,76,84,76,77,83,74,78,71,76,73,69,74,70,74,79,75,74,43,74,55,19,52,53,46,55,66,68,58,48,44,43,31,31,35,75,95,50,89,30,34,40,34,35,45,95,88,37,42,30,36,42,36,44,97,88,47,78,47,75,38,49,45,46,60,40,83,90,35,29,41,34,36,50,44,69,47,85,69,82,76,78,75,78,66,91,84,69,94,63,78,85,73,75,79,80,78,70,54,64,50,74,46,64,28,44,64,47,70,61,87,72,30,45,35,41,28,32,82,87,81,65,49,72,46,52,24,40,67,49,135

pLDDT: mean 71.49, std 21.95, range [33.16, 97.19]